Protein AF-A0A1Y4ANB0-F1 (afdb_monomer_lite)

Foldseek 3Di:
DVLVVLCVVVVVPVDDAPSDFDDDPNHTDDDDQVNVQVVQLVVLVVVCVPDVVRDNDDHPVVVLVVVLLVCVLVPNDNVVSCVVSPNDDPVQPVLVVVLVVVVSVVVVCCVVPVDDDPDDDPCPDPVNVVVSVPSD

Structure (mmCIF, N/CA/C/O backbone):
data_AF-A0A1Y4ANB0-F1
#
_entry.id   AF-A0A1Y4ANB0-F1
#
loop_
_atom_site.group_PDB
_atom_site.id
_atom_site.type_symbol
_atom_site.label_atom_id
_atom_site.label_alt_id
_atom_site.label_comp_id
_atom_site.label_asym_id
_atom_site.label_entity_id
_atom_site.label_seq_id
_atom_site.pdbx_PDB_ins_code
_atom_site.Cartn_x
_atom_site.Cartn_y
_atom_site.Cartn_z
_atom_site.occupancy
_atom_site.B_iso_or_equiv
_atom_site.auth_seq_id
_atom_site.auth_comp_id
_atom_site.auth_asym_id
_atom_site.auth_atom_id
_atom_site.pdbx_PDB_model_num
ATOM 1 N N . ALA A 1 1 ? -8.751 -9.564 -10.884 1.00 84.94 1 ALA A N 1
ATOM 2 C CA . ALA A 1 1 ? -9.109 -8.433 -11.766 1.00 84.94 1 ALA A CA 1
ATOM 3 C C . ALA A 1 1 ? -7.885 -7.610 -12.197 1.00 84.94 1 ALA A C 1
ATOM 5 O O . ALA A 1 1 ? -7.363 -7.884 -13.267 1.00 84.94 1 ALA A O 1
ATOM 6 N N . HIS A 1 2 ? -7.367 -6.650 -11.410 1.00 93.00 2 HIS A N 1
ATOM 7 C CA . HIS A 1 2 ? -6.300 -5.741 -11.893 1.00 93.00 2 HIS A CA 1
ATOM 8 C C . HIS A 1 2 ? -4.958 -6.419 -12.209 1.00 93.00 2 HIS A C 1
ATOM 10 O O . HIS A 1 2 ? -4.368 -6.135 -13.245 1.00 93.00 2 HIS A O 1
ATOM 16 N N . LEU A 1 3 ? -4.494 -7.345 -11.361 1.00 92.50 3 LEU A N 1
ATOM 17 C CA . LEU A 1 3 ? -3.241 -8.068 -11.611 1.00 92.50 3 LEU A CA 1
ATOM 18 C C . LEU A 1 3 ? -3.305 -8.913 -12.892 1.00 92.50 3 LEU A C 1
ATOM 20 O O . LEU A 1 3 ? -2.338 -8.975 -13.637 1.00 92.50 3 LEU A O 1
ATOM 24 N N . GLU A 1 4 ? -4.444 -9.541 -13.175 1.00 93.19 4 GLU A N 1
ATOM 25 C CA . GLU A 1 4 ? -4.609 -10.360 -14.383 1.00 93.19 4 GLU A CA 1
ATOM 26 C C . GLU A 1 4 ? -4.576 -9.505 -15.651 1.00 93.19 4 GLU A C 1
ATOM 28 O O . GLU A 1 4 ? -3.970 -9.908 -16.640 1.00 93.19 4 GLU A O 1
ATOM 33 N N . LEU A 1 5 ? -5.189 -8.315 -15.618 1.00 95.31 5 LEU A N 1
ATOM 34 C CA . LEU A 1 5 ? -5.101 -7.346 -16.714 1.00 95.31 5 LEU A CA 1
ATOM 35 C C . LEU A 1 5 ? -3.655 -6.889 -16.919 1.00 95.31 5 LEU A C 1
ATOM 37 O O . LEU A 1 5 ? -3.157 -6.939 -18.039 1.00 95.31 5 LEU A O 1
ATOM 41 N N . TYR A 1 6 ? -2.962 -6.555 -15.829 1.00 94.56 6 TYR A N 1
ATOM 42 C CA . TYR A 1 6 ? -1.549 -6.187 -15.863 1.00 94.56 6 TYR A CA 1
ATOM 43 C C . TYR A 1 6 ? -0.680 -7.299 -16.474 1.00 94.56 6 TYR A C 1
ATOM 45 O O . TYR A 1 6 ? 0.150 -7.044 -17.339 1.00 94.56 6 TYR A O 1
ATOM 53 N N . LEU A 1 7 ? -0.892 -8.556 -16.078 1.00 93.88 7 LEU A N 1
ATOM 54 C CA . LEU A 1 7 ? -0.158 -9.696 -16.632 1.00 93.88 7 LEU A CA 1
ATOM 55 C C . LEU A 1 7 ? -0.434 -9.900 -18.126 1.00 93.88 7 LEU A C 1
ATOM 57 O O . LEU A 1 7 ? 0.487 -10.214 -18.872 1.00 93.88 7 LEU A O 1
ATOM 61 N N . ARG A 1 8 ? -1.674 -9.708 -18.586 1.00 94.12 8 ARG A N 1
ATOM 62 C CA . ARG A 1 8 ? -2.001 -9.813 -20.018 1.00 94.12 8 ARG A CA 1
ATOM 63 C C . ARG A 1 8 ? -1.310 -8.737 -20.848 1.00 94.12 8 ARG A C 1
ATOM 65 O O . ARG A 1 8 ? -0.891 -9.021 -21.964 1.00 94.12 8 ARG A O 1
ATOM 72 N N . GLU A 1 9 ? -1.202 -7.530 -20.309 1.00 94.19 9 GLU A N 1
ATOM 73 C CA . GLU A 1 9 ? -0.612 -6.387 -21.005 1.00 94.19 9 GLU A CA 1
ATOM 74 C C . GLU A 1 9 ? 0.922 -6.425 -20.992 1.00 94.19 9 GLU A C 1
ATOM 76 O O . GLU A 1 9 ? 1.555 -6.292 -22.037 1.00 94.19 9 GLU A O 1
ATOM 81 N N . PHE A 1 10 ? 1.528 -6.671 -19.828 1.00 92.94 10 PHE A N 1
ATOM 82 C CA . PHE A 1 10 ? 2.977 -6.559 -19.632 1.00 92.94 10 PHE A CA 1
ATOM 83 C C . PHE A 1 10 ? 3.709 -7.908 -19.640 1.00 92.94 10 PHE A C 1
ATOM 85 O O . PHE A 1 10 ? 4.922 -7.952 -19.808 1.00 92.94 10 PHE A O 1
ATOM 92 N N . HIS A 1 11 ? 3.001 -9.034 -19.526 1.00 93.56 11 HIS A N 1
ATOM 93 C CA . HIS A 1 11 ? 3.592 -10.381 -19.555 1.00 93.56 11 HIS A CA 1
ATOM 94 C C . HIS A 1 11 ? 2.948 -11.323 -20.597 1.00 93.56 11 HIS A C 1
ATOM 96 O O . HIS A 1 11 ? 2.752 -12.506 -20.308 1.00 93.56 11 HIS A O 1
ATOM 102 N N . PRO A 1 12 ? 2.661 -10.878 -21.842 1.00 90.56 12 PRO A N 1
ATOM 103 C CA . PRO A 1 12 ? 1.906 -11.678 -22.815 1.00 90.56 12 PRO A CA 1
ATOM 104 C C . PRO A 1 12 ? 2.646 -12.936 -23.291 1.00 90.56 12 PRO A C 1
ATOM 106 O O . PRO A 1 12 ? 2.025 -13.896 -23.737 1.00 90.56 12 PRO A O 1
ATOM 109 N N . SER A 1 13 ? 3.980 -12.941 -23.212 1.00 86.44 13 SER A N 1
ATOM 110 C CA . SER A 1 13 ? 4.818 -14.043 -23.703 1.00 86.44 13 SER A CA 1
ATOM 111 C C . SER A 1 13 ? 5.057 -15.156 -22.678 1.00 86.44 13 SER A C 1
ATOM 113 O O . SER A 1 13 ? 5.650 -16.174 -23.029 1.00 86.44 13 SER A O 1
ATOM 115 N N . GLY A 1 14 ? 4.663 -14.960 -21.412 1.00 80.12 14 GLY A N 1
ATOM 116 C CA . GLY A 1 14 ? 4.918 -15.908 -20.320 1.00 80.12 14 GLY A CA 1
ATOM 117 C C . GLY A 1 14 ? 6.402 -16.141 -20.000 1.00 80.12 14 GLY A C 1
ATOM 118 O O . GLY A 1 14 ? 6.731 -17.054 -19.244 1.00 80.12 14 GLY A O 1
ATOM 119 N N . ARG A 1 15 ? 7.316 -15.348 -20.578 1.00 86.12 15 ARG A N 1
ATOM 120 C CA . ARG A 1 15 ? 8.754 -15.462 -20.311 1.00 86.12 15 ARG A CA 1
ATOM 121 C C . ARG A 1 15 ? 9.067 -15.019 -18.879 1.00 86.12 15 ARG A C 1
ATOM 123 O O . ARG A 1 15 ? 8.461 -14.058 -18.407 1.00 86.12 15 ARG A O 1
ATOM 130 N N . PRO A 1 16 ? 10.041 -15.652 -18.200 1.00 87.12 16 PRO A N 1
ATOM 131 C CA . PRO A 1 16 ? 10.454 -15.219 -16.873 1.00 87.12 16 PRO A CA 1
ATOM 132 C C . PRO A 1 16 ? 10.973 -13.778 -16.901 1.00 87.12 16 PRO A C 1
ATOM 134 O O . PRO A 1 16 ? 11.994 -13.485 -17.522 1.00 87.12 16 PRO A O 1
ATOM 137 N N . ALA A 1 17 ? 10.275 -12.887 -16.206 1.00 91.69 17 ALA A N 1
AT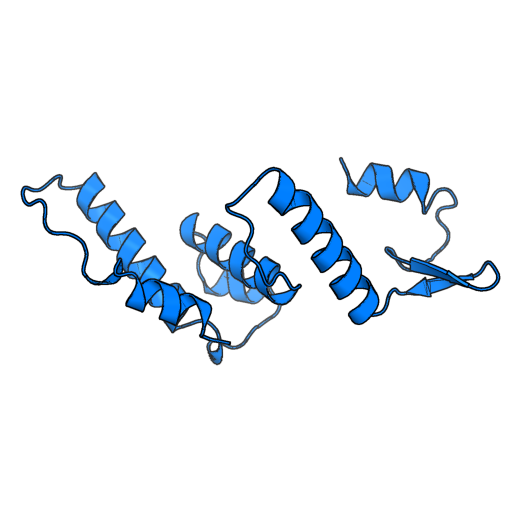OM 138 C CA . ALA A 1 17 ? 10.650 -11.495 -16.013 1.00 91.69 17 ALA A CA 1
ATOM 139 C C . ALA A 1 17 ? 10.223 -11.045 -14.606 1.00 91.69 17 ALA A C 1
ATOM 141 O O . ALA A 1 17 ? 9.364 -11.678 -13.981 1.00 91.69 17 ALA A O 1
ATOM 142 N N . PRO A 1 18 ? 10.810 -9.966 -14.063 1.00 94.56 18 PRO A N 1
ATOM 143 C CA . PRO A 1 18 ? 10.275 -9.355 -12.855 1.00 94.56 18 PRO A CA 1
ATOM 144 C C . PRO A 1 18 ? 8.817 -8.947 -13.046 1.00 94.56 18 PRO A C 1
ATOM 146 O O . PRO A 1 18 ? 8.488 -8.417 -14.097 1.00 94.56 18 PRO A O 1
ATOM 149 N N . LEU A 1 19 ? 7.959 -9.142 -12.038 1.00 93.94 19 LEU A N 1
ATOM 150 C CA . LEU A 1 19 ? 6.535 -8.815 -12.171 1.00 93.94 19 LEU A CA 1
ATOM 151 C C . LEU A 1 19 ? 6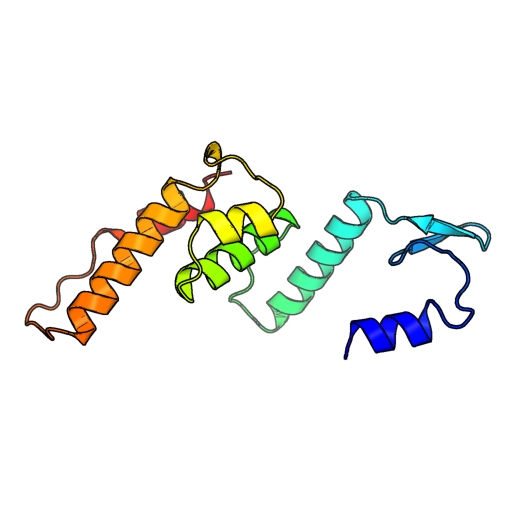.322 -7.339 -12.530 1.00 93.94 19 LEU A C 1
ATOM 153 O O . LEU A 1 19 ? 5.644 -7.047 -13.502 1.00 93.94 19 LEU A O 1
ATOM 157 N N . PHE A 1 20 ? 6.953 -6.430 -11.788 1.00 94.69 20 PHE A N 1
ATOM 158 C CA . PHE A 1 20 ? 6.971 -5.004 -12.102 1.00 94.69 20 PHE A CA 1
ATOM 159 C C . PHE A 1 20 ? 8.367 -4.611 -12.571 1.00 94.69 20 PHE A C 1
ATOM 161 O O . PHE A 1 20 ? 9.361 -4.885 -11.884 1.00 94.69 20 PHE A O 1
ATOM 168 N N . TYR A 1 21 ? 8.446 -3.977 -13.736 1.00 94.69 21 TYR A N 1
ATOM 169 C CA . TYR A 1 21 ? 9.712 -3.633 -14.365 1.00 94.69 21 TYR A CA 1
ATOM 170 C C . TYR A 1 21 ? 9.634 -2.319 -15.143 1.00 94.69 21 TYR A C 1
ATOM 172 O O . TYR A 1 21 ? 8.556 -1.857 -15.513 1.00 94.69 21 TYR A O 1
ATOM 180 N N . SER A 1 22 ? 10.800 -1.737 -15.409 1.00 92.88 22 SER A N 1
ATOM 181 C CA . SER A 1 22 ? 11.002 -0.727 -16.446 1.00 92.88 22 SER A CA 1
ATOM 182 C C . SER A 1 22 ? 11.822 -1.320 -17.592 1.00 92.88 22 SER A C 1
ATOM 184 O O . SER A 1 22 ? 12.546 -2.302 -17.412 1.00 92.88 22 SER A O 1
ATOM 186 N N . MET A 1 23 ? 11.690 -0.747 -18.786 1.00 91.50 23 MET A N 1
ATOM 187 C CA . MET A 1 23 ? 12.460 -1.167 -19.956 1.00 91.50 23 MET A CA 1
ATOM 188 C C . MET A 1 23 ? 13.706 -0.298 -20.096 1.00 91.50 23 MET A C 1
ATOM 190 O O . MET A 1 23 ? 13.609 0.928 -20.102 1.00 91.50 23 MET A O 1
ATOM 194 N N . ARG A 1 24 ? 14.869 -0.928 -20.252 1.00 91.00 24 ARG A N 1
ATOM 195 C CA . ARG A 1 24 ? 16.132 -0.263 -20.594 1.00 91.00 24 ARG A CA 1
ATOM 196 C C . ARG A 1 24 ? 16.812 -1.076 -21.686 1.00 91.00 24 ARG A C 1
ATOM 198 O O . ARG A 1 24 ? 17.000 -2.272 -21.507 1.00 91.00 24 ARG A O 1
ATOM 205 N N . GLU A 1 25 ? 17.122 -0.455 -22.824 1.00 92.38 25 GLU A N 1
ATOM 206 C CA . GLU A 1 25 ? 17.697 -1.152 -23.992 1.00 92.38 25 GLU A CA 1
ATOM 207 C C . GLU A 1 25 ? 16.894 -2.401 -24.425 1.00 92.38 25 GLU A C 1
ATOM 209 O O . GLU A 1 25 ? 17.451 -3.420 -24.822 1.00 92.38 25 GLU A O 1
ATOM 214 N N . GLY A 1 26 ? 15.561 -2.366 -24.292 1.00 87.69 26 GLY A N 1
ATOM 215 C CA . GLY A 1 26 ? 14.699 -3.509 -24.623 1.00 87.69 26 GLY A CA 1
ATOM 216 C C . GLY A 1 26 ? 14.700 -4.651 -23.595 1.00 87.69 26 GLY A C 1
ATOM 217 O O . GLY A 1 26 ? 14.035 -5.662 -23.817 1.00 87.69 26 GLY A O 1
ATOM 218 N N . ILE A 1 27 ? 15.397 -4.500 -22.465 1.00 90.25 27 ILE A N 1
ATOM 219 C CA . ILE A 1 27 ? 15.501 -5.505 -21.401 1.00 90.25 27 ILE A CA 1
ATOM 220 C C . ILE A 1 27 ? 14.656 -5.063 -20.191 1.00 90.25 27 ILE A C 1
ATOM 222 O O . ILE A 1 27 ? 14.735 -3.899 -19.783 1.00 90.25 27 ILE A O 1
ATOM 226 N N . PRO A 1 28 ? 13.846 -5.959 -19.594 1.00 92.94 28 PRO A N 1
ATOM 227 C CA . PRO A 1 28 ? 13.086 -5.654 -18.388 1.00 92.94 28 PRO A CA 1
ATOM 228 C C . PRO A 1 28 ? 13.986 -5.662 -17.146 1.00 92.94 28 PRO A C 1
ATOM 230 O O . PRO A 1 28 ? 14.622 -6.666 -16.817 1.00 92.94 28 PRO A O 1
ATOM 233 N N . HIS A 1 29 ? 13.985 -4.559 -16.402 1.00 94.31 29 HIS A N 1
ATOM 234 C CA . HIS A 1 29 ? 14.698 -4.414 -15.136 1.00 94.31 29 HIS A CA 1
ATOM 235 C C . HIS A 1 29 ? 13.725 -4.206 -13.979 1.00 94.31 29 HIS A C 1
ATOM 237 O O . HIS A 1 29 ? 12.762 -3.454 -14.09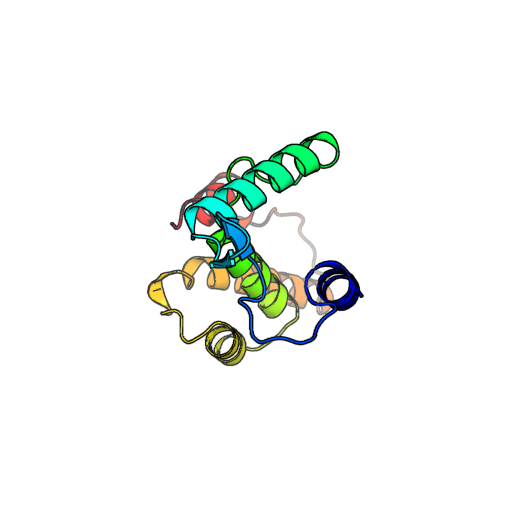8 1.00 94.31 29 HIS A O 1
ATOM 243 N N . ARG A 1 30 ? 13.999 -4.845 -12.832 1.00 95.44 30 ARG A N 1
ATOM 244 C CA . ARG A 1 30 ? 13.233 -4.627 -11.593 1.00 95.44 30 ARG A CA 1
ATOM 245 C C . ARG A 1 30 ? 13.182 -3.138 -11.268 1.00 95.44 30 ARG A C 1
ATOM 247 O O . ARG A 1 30 ? 14.214 -2.471 -11.292 1.00 95.44 30 ARG A O 1
ATOM 254 N N . LEU A 1 31 ? 11.995 -2.654 -10.912 1.00 95.12 31 LEU A N 1
ATOM 255 C CA . LEU A 1 31 ? 11.859 -1.316 -10.346 1.00 95.12 31 LEU A CA 1
ATOM 256 C C . LEU A 1 31 ? 12.644 -1.229 -9.032 1.00 95.12 31 LEU A C 1
ATOM 258 O O . LEU A 1 31 ? 12.629 -2.167 -8.230 1.00 95.12 31 LEU A O 1
ATOM 262 N N . SER A 1 32 ? 13.328 -0.103 -8.820 1.00 93.88 32 SER A N 1
ATOM 263 C CA . SER A 1 32 ? 13.958 0.189 -7.534 1.00 93.88 32 SER A CA 1
ATOM 264 C C . SER A 1 32 ? 12.904 0.578 -6.497 1.00 93.88 32 SER A C 1
ATOM 266 O O . SER A 1 32 ? 11.771 0.931 -6.835 1.00 93.88 32 SER A O 1
ATOM 268 N N . THR A 1 33 ? 13.285 0.559 -5.221 1.00 93.06 33 THR A N 1
ATOM 269 C CA . THR A 1 33 ? 12.448 1.077 -4.130 1.00 93.06 33 THR A CA 1
ATOM 270 C C . THR A 1 33 ? 12.048 2.530 -4.369 1.00 93.06 33 THR A C 1
ATOM 272 O O . THR A 1 33 ? 10.890 2.877 -4.163 1.00 93.06 33 THR A O 1
ATOM 275 N N . ASP A 1 34 ? 12.960 3.352 -4.888 1.00 93.94 34 ASP A N 1
ATOM 276 C CA . ASP A 1 34 ? 12.704 4.768 -5.169 1.00 93.94 34 ASP A CA 1
ATOM 277 C C . ASP A 1 34 ? 11.699 4.949 -6.306 1.00 93.94 34 ASP A C 1
ATOM 279 O O . ASP A 1 34 ? 10.818 5.801 -6.223 1.00 93.94 34 ASP A O 1
ATOM 283 N N . SER A 1 35 ? 11.772 4.106 -7.345 1.00 94.56 35 SER A N 1
ATOM 284 C CA . SER A 1 35 ? 10.773 4.105 -8.419 1.00 94.56 35 SER A CA 1
ATOM 285 C C . SER A 1 35 ? 9.381 3.772 -7.885 1.00 94.56 35 SER A C 1
ATOM 287 O O . SER A 1 35 ? 8.411 4.428 -8.255 1.00 94.56 35 SER A O 1
ATOM 289 N N . ILE A 1 36 ? 9.271 2.789 -6.987 1.00 94.56 36 ILE A N 1
ATOM 290 C CA . ILE A 1 36 ? 7.990 2.449 -6.356 1.00 94.56 36 ILE A CA 1
ATOM 291 C C . ILE A 1 36 ? 7.498 3.594 -5.467 1.00 94.56 36 ILE A C 1
ATOM 293 O O . ILE A 1 36 ? 6.325 3.954 -5.546 1.00 94.56 36 ILE A O 1
ATOM 297 N N . SER A 1 37 ? 8.375 4.201 -4.665 1.00 93.94 37 SER A N 1
ATOM 298 C CA . SER A 1 37 ? 8.033 5.358 -3.831 1.00 93.94 37 SER A CA 1
ATOM 299 C C . SER A 1 37 ? 7.519 6.531 -4.666 1.00 93.94 37 SER A C 1
ATOM 301 O O . SER A 1 37 ? 6.522 7.147 -4.294 1.00 93.94 37 SER A O 1
ATOM 303 N N . LEU A 1 38 ? 8.132 6.796 -5.825 1.00 94.94 38 LEU A N 1
ATOM 304 C CA . LEU A 1 38 ? 7.670 7.822 -6.757 1.00 94.94 38 LEU A CA 1
ATOM 305 C C . LEU A 1 38 ? 6.274 7.499 -7.304 1.00 94.94 38 LEU A C 1
ATOM 307 O O . LEU A 1 38 ? 5.386 8.340 -7.220 1.00 94.94 38 LEU A O 1
ATOM 311 N N . VAL A 1 39 ? 6.056 6.274 -7.798 1.00 95.06 39 VAL A N 1
ATOM 312 C CA . VAL A 1 39 ? 4.744 5.827 -8.307 1.00 95.06 39 VAL A CA 1
ATOM 313 C C . VAL A 1 39 ? 3.659 5.983 -7.241 1.00 95.06 39 VAL A C 1
ATOM 315 O O . VAL A 1 39 ? 2.584 6.515 -7.519 1.00 95.06 39 VAL A O 1
ATOM 318 N N . VAL A 1 40 ? 3.947 5.559 -6.010 1.00 95.31 40 VAL A N 1
ATOM 319 C CA . VAL A 1 40 ? 3.038 5.687 -4.867 1.00 95.31 40 VAL A CA 1
ATOM 320 C C . VAL A 1 40 ? 2.742 7.155 -4.553 1.00 95.31 40 VAL A C 1
ATOM 322 O O . VAL A 1 40 ? 1.576 7.514 -4.385 1.00 95.31 40 VAL A O 1
ATOM 325 N N . GLY A 1 41 ? 3.769 8.005 -4.503 1.00 95.50 41 GLY A N 1
ATOM 326 C CA . GLY A 1 41 ? 3.621 9.433 -4.228 1.00 95.50 41 GLY A CA 1
ATOM 327 C C . GLY A 1 41 ? 2.785 10.149 -5.289 1.00 95.50 41 GLY A C 1
ATOM 328 O O . GLY A 1 41 ? 1.877 10.907 -4.947 1.00 95.50 41 GLY A O 1
ATOM 329 N N . THR A 1 42 ? 3.025 9.859 -6.571 1.00 96.06 42 THR A N 1
ATOM 330 C CA . THR A 1 42 ? 2.243 10.405 -7.688 1.00 96.06 42 THR A CA 1
ATOM 331 C C . THR A 1 42 ? 0.785 9.961 -7.617 1.00 96.06 42 THR A C 1
ATOM 333 O O . THR A 1 42 ? -0.109 10.801 -7.691 1.00 96.06 42 THR A O 1
ATOM 336 N N . ALA A 1 43 ? 0.522 8.669 -7.403 1.00 95.94 43 ALA A N 1
ATOM 337 C CA . ALA A 1 43 ? -0.842 8.161 -7.283 1.00 95.94 43 ALA A CA 1
ATOM 338 C C . ALA A 1 43 ? -1.586 8.776 -6.085 1.00 95.94 43 ALA A C 1
ATOM 340 O O . ALA A 1 43 ? -2.759 9.126 -6.200 1.00 95.94 43 ALA A O 1
ATOM 341 N N . ALA A 1 44 ? -0.907 8.960 -4.948 1.00 96.19 44 ALA A N 1
ATOM 342 C CA . ALA A 1 44 ? -1.476 9.623 -3.779 1.00 96.19 44 ALA A CA 1
ATOM 343 C C . ALA A 1 44 ? -1.793 11.103 -4.043 1.00 96.19 44 ALA A C 1
ATOM 345 O O . ALA A 1 44 ? -2.842 11.584 -3.615 1.00 96.19 44 ALA A O 1
ATOM 346 N N . ALA A 1 45 ? -0.927 11.815 -4.772 1.00 95.88 45 ALA A N 1
ATOM 347 C CA . ALA A 1 45 ? -1.174 13.196 -5.179 1.00 95.88 45 ALA A CA 1
ATOM 348 C C . ALA A 1 45 ? -2.418 13.315 -6.062 1.00 95.88 45 ALA A C 1
ATOM 350 O O . ALA A 1 45 ? -3.291 14.120 -5.755 1.00 95.88 45 ALA A O 1
ATOM 351 N N . MET A 1 46 ? -2.547 12.448 -7.068 1.00 97.19 46 MET A N 1
ATOM 352 C CA . MET A 1 46 ? -3.732 12.399 -7.929 1.00 97.19 46 MET A CA 1
ATOM 353 C C . MET A 1 46 ? -4.998 12.046 -7.139 1.00 97.19 46 MET A C 1
ATOM 355 O O . MET A 1 46 ? -6.044 12.664 -7.310 1.00 97.19 46 MET A O 1
ATOM 359 N N . ALA A 1 47 ? -4.922 11.069 -6.231 1.00 96.94 47 ALA A N 1
ATOM 360 C CA . ALA A 1 47 ? -6.066 10.679 -5.412 1.00 96.94 47 ALA A CA 1
ATOM 361 C C . ALA A 1 47 ? -6.542 11.821 -4.496 1.00 96.94 47 ALA A C 1
ATOM 363 O O . ALA A 1 47 ? -7.748 11.981 -4.298 1.00 96.94 47 ALA A O 1
ATOM 364 N N . ARG A 1 48 ? -5.625 12.649 -3.974 1.00 96.12 48 ARG A N 1
ATOM 365 C CA . ARG A 1 48 ? -5.967 13.808 -3.131 1.00 96.12 48 ARG A CA 1
ATOM 366 C C . ARG A 1 48 ? -6.804 14.862 -3.844 1.00 96.12 48 ARG A C 1
ATOM 368 O O . ARG A 1 48 ? -7.590 15.522 -3.174 1.00 96.12 48 ARG A O 1
ATOM 375 N N . GLU A 1 49 ? -6.694 14.991 -5.165 1.00 96.81 49 GLU A N 1
ATOM 376 C CA . GLU A 1 49 ? -7.506 15.942 -5.942 1.00 96.81 49 GLU A CA 1
ATOM 377 C C . GLU A 1 49 ? -9.011 15.667 -5.808 1.00 96.81 49 GLU A C 1
ATOM 379 O O . GLU A 1 49 ? -9.824 16.582 -5.906 1.00 96.81 49 GLU A O 1
ATOM 384 N N . THR A 1 50 ? -9.387 14.412 -5.542 1.00 97.25 50 THR A N 1
ATOM 385 C CA . THR A 1 50 ? -10.789 13.984 -5.408 1.00 97.25 50 THR A CA 1
ATOM 386 C C . THR A 1 50 ? -11.140 13.459 -4.014 1.00 97.25 50 THR A C 1
ATOM 388 O O . THR A 1 50 ? -12.318 13.365 -3.672 1.00 97.25 50 THR A O 1
ATOM 391 N N . CYS A 1 51 ? -10.144 13.138 -3.182 1.00 95.75 51 CYS A N 1
ATOM 392 C CA . CYS A 1 51 ? -10.329 12.557 -1.856 1.00 95.75 51 CYS A CA 1
ATOM 393 C C . CYS A 1 51 ? -9.412 13.217 -0.814 1.00 95.75 51 CYS A C 1
ATOM 395 O O . CYS A 1 51 ? -8.270 12.803 -0.605 1.00 95.75 51 CYS A O 1
ATOM 397 N N . GLY A 1 52 ? -9.948 14.197 -0.079 1.00 91.44 52 GLY A N 1
ATOM 398 C CA . GLY A 1 52 ? -9.223 14.906 0.987 1.00 91.44 52 GLY A CA 1
ATOM 399 C C . GLY A 1 52 ? -8.861 14.057 2.216 1.00 91.44 52 GLY A C 1
ATOM 400 O O . GLY A 1 52 ? -8.195 14.549 3.120 1.00 91.44 52 GLY A O 1
ATOM 401 N N . ALA A 1 53 ? -9.290 12.791 2.272 1.00 90.62 53 ALA A N 1
ATOM 402 C CA . ALA A 1 53 ? -8.905 11.857 3.332 1.00 90.62 53 ALA A CA 1
ATOM 403 C C . ALA A 1 53 ? -7.527 11.211 3.096 1.00 90.62 53 ALA A C 1
ATOM 405 O O . ALA A 1 53 ? -6.984 10.584 4.006 1.00 90.62 53 ALA A O 1
ATOM 406 N N . VAL A 1 54 ? -6.966 11.327 1.887 1.00 92.25 54 VAL A N 1
ATOM 407 C CA . VAL A 1 54 ? -5.638 10.788 1.573 1.00 92.25 54 VAL A CA 1
ATOM 408 C C . VAL A 1 54 ? -4.566 11.662 2.251 1.00 92.25 54 VAL A C 1
ATOM 410 O O . VAL A 1 54 ? -4.536 12.868 2.000 1.00 92.25 54 VAL A O 1
ATOM 413 N N . PRO A 1 55 ? -3.672 11.094 3.089 1.00 90.69 55 PRO A N 1
ATOM 414 C CA . PRO A 1 55 ? -2.634 11.855 3.791 1.00 90.69 55 PRO A CA 1
ATOM 415 C C . PRO A 1 55 ? -1.666 12.561 2.842 1.00 90.69 55 PRO A C 1
ATOM 417 O O . PRO A 1 55 ? -1.506 12.145 1.698 1.00 90.69 55 PRO A O 1
ATOM 420 N N . GLU A 1 56 ? -0.974 13.593 3.323 1.00 89.00 56 GLU A N 1
ATOM 421 C CA . GLU A 1 56 ? 0.032 14.331 2.545 1.00 89.00 56 GLU A CA 1
ATOM 422 C C . GLU A 1 56 ? 1.244 13.448 2.200 1.00 89.00 56 GLU A C 1
ATOM 424 O O . GLU A 1 56 ? 1.587 13.281 1.026 1.00 89.00 56 GLU A O 1
ATOM 429 N N . ASN A 1 57 ? 1.808 12.785 3.212 1.00 87.75 57 ASN A N 1
ATOM 430 C CA . ASN A 1 57 ? 2.974 11.916 3.082 1.00 87.75 57 ASN A CA 1
ATOM 431 C C . ASN A 1 57 ? 2.548 10.448 2.983 1.00 87.75 57 ASN A C 1
ATOM 433 O O . ASN A 1 57 ? 2.220 9.809 3.982 1.00 87.75 57 ASN A O 1
ATOM 437 N N . VAL A 1 58 ? 2.552 9.909 1.763 1.00 90.88 58 VAL A N 1
ATOM 438 C CA . VAL A 1 58 ? 2.220 8.505 1.496 1.00 90.88 58 VAL A CA 1
ATOM 439 C C . VAL A 1 58 ? 3.464 7.766 1.018 1.00 90.88 58 VAL A C 1
ATOM 441 O O . VAL A 1 58 ? 4.092 8.147 0.036 1.00 90.88 58 VAL A O 1
ATOM 444 N N . HIS A 1 59 ? 3.785 6.668 1.699 1.00 88.62 59 HIS A N 1
ATOM 445 C CA . HIS A 1 59 ? 4.909 5.786 1.386 1.00 88.62 59 HIS A CA 1
ATOM 446 C C . HIS A 1 59 ? 4.543 4.315 1.640 1.00 88.62 59 HIS A C 1
ATOM 448 O O . HIS A 1 59 ? 3.571 4.018 2.341 1.00 88.62 59 HIS A O 1
ATOM 454 N N . CYS A 1 60 ? 5.342 3.375 1.136 1.00 88.50 60 CYS A N 1
ATOM 455 C CA . CYS A 1 60 ? 5.065 1.933 1.198 1.00 88.50 60 CYS A CA 1
ATOM 456 C C . CYS A 1 60 ? 4.775 1.402 2.616 1.00 88.50 60 CYS A C 1
ATOM 458 O O . CYS A 1 60 ? 3.854 0.605 2.800 1.00 88.50 60 CYS A O 1
ATOM 460 N N . HIS A 1 61 ? 5.500 1.877 3.636 1.00 84.56 61 HIS A N 1
ATOM 461 C CA . HIS A 1 61 ? 5.273 1.456 5.025 1.00 84.56 61 HIS A CA 1
ATOM 462 C C . HIS A 1 61 ? 3.891 1.862 5.563 1.00 84.56 61 HIS A C 1
ATOM 464 O O . HIS A 1 61 ? 3.335 1.159 6.405 1.00 84.56 61 HIS A O 1
ATOM 470 N N . LEU A 1 62 ? 3.286 2.926 5.025 1.00 85.50 62 LEU A N 1
ATOM 471 C CA . LEU A 1 62 ? 1.963 3.394 5.442 1.00 85.50 62 LEU A CA 1
ATOM 472 C C . LEU A 1 62 ? 0.886 2.406 4.999 1.00 85.50 62 LEU A C 1
ATOM 474 O O . LEU A 1 62 ? 0.076 1.994 5.818 1.00 85.50 62 LEU A O 1
ATOM 478 N N . PHE A 1 63 ? 0.933 1.932 3.748 1.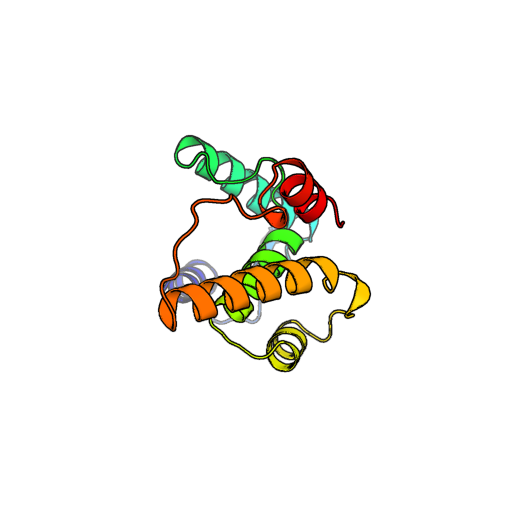00 87.69 63 PHE A N 1
ATOM 479 C CA . PHE A 1 63 ? 0.016 0.892 3.261 1.00 87.69 63 PHE A CA 1
ATOM 480 C C . PHE A 1 63 ? 0.064 -0.363 4.124 1.00 87.69 63 PHE A C 1
ATOM 482 O O . PHE A 1 63 ? -0.970 -0.948 4.444 1.00 87.69 63 PHE A O 1
ATOM 489 N N . ARG A 1 64 ? 1.273 -0.761 4.524 1.00 85.69 64 ARG A N 1
ATOM 490 C CA . ARG A 1 64 ? 1.483 -1.918 5.385 1.00 85.69 64 ARG A CA 1
ATOM 491 C C . ARG A 1 64 ? 0.861 -1.713 6.768 1.00 85.69 64 ARG A C 1
ATOM 493 O O . ARG A 1 64 ? 0.079 -2.563 7.188 1.00 85.69 64 ARG A O 1
ATOM 500 N N . LYS A 1 65 ? 1.132 -0.579 7.428 1.00 80.75 65 LYS A N 1
ATOM 501 C CA . LYS A 1 65 ? 0.521 -0.206 8.720 1.00 80.75 65 LYS A CA 1
ATOM 502 C C . LYS A 1 65 ? -1.010 -0.148 8.616 1.00 80.75 65 LYS A C 1
ATOM 504 O O . LYS A 1 65 ? -1.710 -0.748 9.431 1.00 80.75 65 LYS A O 1
ATOM 509 N N . THR A 1 66 ? -1.542 0.499 7.576 1.00 84.12 66 THR A N 1
ATOM 510 C CA . THR A 1 66 ? -2.986 0.599 7.323 1.00 84.12 66 THR A CA 1
ATOM 511 C C . THR A 1 66 ? -3.616 -0.774 7.126 1.00 84.12 66 THR A C 1
ATOM 513 O O . THR A 1 66 ? -4.651 -1.049 7.730 1.00 84.12 66 THR A O 1
ATOM 516 N N . LYS A 1 67 ? -2.993 -1.670 6.346 1.00 87.75 67 LYS A N 1
ATOM 517 C CA . LYS A 1 67 ? -3.533 -3.019 6.145 1.00 87.75 67 LYS A CA 1
ATOM 518 C C . LYS A 1 67 ? -3.484 -3.857 7.422 1.00 87.75 67 LYS A C 1
ATOM 520 O O . LYS A 1 67 ? -4.419 -4.608 7.685 1.00 87.75 67 LYS A O 1
ATOM 525 N N . ALA A 1 68 ? -2.430 -3.714 8.221 1.00 84.69 68 ALA A N 1
ATOM 526 C CA . ALA A 1 68 ? -2.321 -4.379 9.513 1.00 84.69 68 ALA A CA 1
ATOM 527 C C . ALA A 1 68 ? -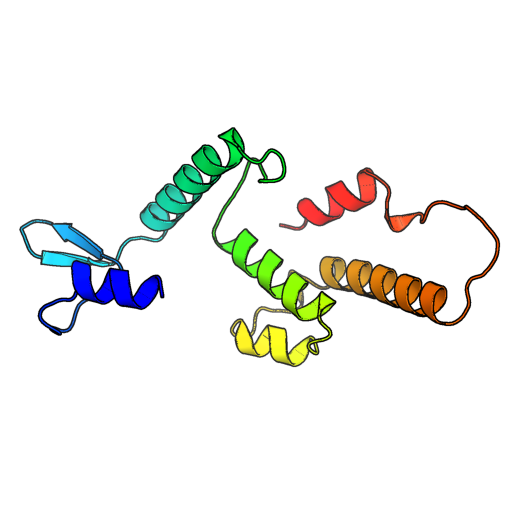3.451 -3.943 10.465 1.00 84.69 68 ALA A C 1
ATOM 529 O O . ALA A 1 68 ? -4.121 -4.785 11.060 1.00 84.69 68 ALA A O 1
ATOM 530 N N . MET A 1 69 ? -3.730 -2.636 10.535 1.00 84.50 69 MET A N 1
ATOM 531 C CA . MET A 1 69 ? -4.830 -2.089 11.335 1.00 84.50 69 MET A CA 1
ATOM 532 C C . MET A 1 69 ? -6.204 -2.523 10.830 1.00 84.50 69 MET A C 1
ATOM 534 O O . MET A 1 69 ? -7.066 -2.864 11.631 1.00 84.50 69 MET A O 1
ATOM 538 N N . ASP A 1 70 ? -6.409 -2.532 9.513 1.00 86.31 70 ASP A N 1
ATOM 539 C CA . ASP A 1 70 ? -7.643 -3.019 8.892 1.00 86.31 70 ASP A CA 1
ATOM 540 C C . ASP A 1 70 ? -7.920 -4.480 9.281 1.00 86.31 70 ASP A C 1
ATOM 542 O O . ASP A 1 70 ? -9.008 -4.807 9.749 1.00 86.31 70 ASP A O 1
ATOM 546 N N . LEU A 1 71 ? -6.918 -5.361 9.190 1.00 87.50 71 LEU A N 1
ATOM 547 C CA . LEU A 1 71 ? -7.051 -6.755 9.630 1.00 87.50 71 LEU A CA 1
ATOM 548 C C . LEU A 1 71 ? -7.353 -6.858 11.129 1.00 87.50 71 LEU A C 1
ATOM 550 O O . LEU A 1 71 ? -8.208 -7.646 11.533 1.00 87.50 71 LEU A O 1
ATOM 554 N N . TYR A 1 72 ? -6.686 -6.044 11.946 1.00 85.88 72 TYR A N 1
ATOM 555 C CA . TYR A 1 72 ? -6.876 -6.047 13.391 1.00 85.88 72 TYR A CA 1
ATOM 556 C C . TYR A 1 72 ? -8.286 -5.598 13.797 1.00 85.88 72 TYR A C 1
ATOM 558 O O . TYR A 1 72 ? -8.953 -6.289 14.566 1.00 85.88 72 TYR A O 1
ATOM 566 N N . LYS A 1 73 ? -8.786 -4.497 13.220 1.00 81.69 73 LYS A N 1
ATOM 567 C CA . LYS A 1 73 ? -10.153 -3.994 13.447 1.00 81.69 73 LYS A CA 1
ATOM 568 C C . LYS A 1 73 ? -11.226 -4.982 12.993 1.00 81.69 73 LYS A C 1
ATOM 570 O O . LYS A 1 73 ? -12.286 -5.051 13.607 1.00 81.69 73 LYS A O 1
ATOM 575 N N . ASN A 1 74 ? -10.931 -5.787 11.972 1.00 86.25 74 ASN A N 1
ATOM 576 C CA . ASN A 1 74 ? -11.781 -6.894 11.529 1.00 86.25 74 ASN A CA 1
ATOM 577 C C . ASN A 1 74 ? -11.657 -8.160 12.406 1.00 86.25 74 ASN A C 1
ATOM 579 O O . ASN A 1 74 ? -12.241 -9.191 12.082 1.00 86.25 74 ASN A O 1
ATOM 583 N N . GLY A 1 75 ? -10.920 -8.099 13.522 1.00 83.81 75 GLY A N 1
ATOM 584 C CA . GLY A 1 75 ? -10.848 -9.161 14.526 1.00 83.81 75 GLY A CA 1
ATOM 585 C C . GLY A 1 75 ? -9.804 -10.243 14.251 1.00 83.81 75 GLY A C 1
ATOM 586 O O . GLY A 1 75 ? -9.809 -11.265 14.936 1.00 83.81 75 GLY A O 1
ATOM 587 N N . VAL A 1 76 ? -8.901 -10.053 13.282 1.00 87.62 76 VAL A N 1
ATOM 588 C CA . VAL A 1 76 ? -7.812 -11.010 13.046 1.00 87.62 76 VAL A CA 1
ATOM 589 C C . VAL A 1 76 ? -6.823 -10.946 14.220 1.00 87.62 76 VAL A C 1
ATOM 591 O O . VAL A 1 76 ? -6.322 -9.863 14.535 1.00 87.62 76 VAL A O 1
ATOM 594 N N . PRO A 1 77 ? -6.493 -12.081 14.868 1.00 85.50 77 PRO A N 1
ATOM 595 C CA . PRO A 1 77 ? -5.520 -12.104 15.952 1.00 85.50 77 PRO A CA 1
ATOM 596 C C . PRO A 1 77 ? -4.167 -11.523 15.532 1.00 85.50 77 PRO A C 1
ATOM 598 O O . PRO A 1 77 ? -3.605 -11.903 14.502 1.00 85.50 77 PRO A O 1
ATOM 601 N N . LEU A 1 78 ? -3.609 -10.651 16.377 1.00 82.56 78 LEU A N 1
ATOM 602 C CA . LEU A 1 78 ? -2.333 -9.977 16.125 1.00 82.56 78 LEU A CA 1
ATOM 603 C C . LEU A 1 78 ? -1.185 -10.932 15.722 1.00 82.56 78 LEU A C 1
ATOM 605 O O . LEU A 1 78 ? -0.478 -10.606 14.767 1.00 82.56 78 LEU A O 1
ATOM 609 N N . PRO A 1 79 ? -1.020 -12.128 16.333 1.00 83.12 79 PRO A N 1
ATOM 610 C CA . PRO A 1 79 ? 0.016 -13.072 15.908 1.00 83.12 79 PRO A CA 1
ATOM 611 C C . PRO A 1 79 ? -0.070 -13.464 14.423 1.00 83.12 79 PRO A C 1
ATOM 613 O O . PRO A 1 79 ? 0.958 -13.574 13.756 1.00 83.12 79 PRO A O 1
ATOM 616 N N . PHE A 1 80 ? -1.280 -13.612 13.875 1.00 87.56 80 PHE A N 1
ATOM 617 C CA . PHE A 1 80 ? -1.473 -13.951 12.462 1.00 87.56 80 PHE A CA 1
ATOM 618 C C . PHE A 1 80 ? -1.181 -12.774 11.537 1.00 87.56 80 PHE A C 1
ATOM 620 O O . PHE A 1 80 ? -0.596 -12.966 10.473 1.00 87.56 80 PHE A O 1
ATOM 627 N N . ILE A 1 81 ? -1.530 -11.555 11.952 1.00 86.06 81 ILE A N 1
ATOM 628 C CA . ILE A 1 81 ? -1.190 -10.339 11.204 1.00 86.06 81 ILE A CA 1
ATOM 629 C C . ILE A 1 81 ? 0.334 -10.203 11.107 1.00 86.06 81 ILE A C 1
ATOM 631 O O . ILE A 1 81 ? 0.866 -9.983 10.022 1.00 86.06 81 ILE A O 1
ATOM 635 N N . MET A 1 82 ? 1.053 -10.403 12.215 1.00 81.50 82 MET A N 1
ATOM 636 C CA . MET A 1 82 ? 2.519 -10.344 12.238 1.00 81.50 82 MET A CA 1
ATOM 637 C C . MET A 1 82 ? 3.158 -11.402 11.335 1.00 81.50 82 MET A C 1
ATOM 639 O O . MET A 1 82 ? 4.114 -11.105 10.616 1.00 81.50 82 MET A O 1
ATOM 643 N N . GLN A 1 83 ? 2.627 -12.626 11.343 1.00 84.25 83 GLN A N 1
ATOM 644 C CA . GLN A 1 83 ? 3.103 -13.697 10.471 1.00 84.25 83 GLN A CA 1
ATOM 645 C C . GLN A 1 83 ? 2.864 -13.368 8.993 1.00 84.25 83 GLN A C 1
ATOM 647 O O . GLN A 1 83 ? 3.789 -13.479 8.193 1.00 84.25 83 GLN A O 1
ATOM 652 N N . LEU A 1 84 ? 1.660 -12.909 8.636 1.00 85.38 84 LEU A N 1
ATOM 653 C CA . LEU A 1 84 ? 1.314 -12.520 7.266 1.00 85.38 84 LEU A CA 1
ATOM 654 C C . LEU A 1 84 ? 2.232 -11.415 6.736 1.00 85.38 84 LEU A C 1
ATOM 656 O O . LEU A 1 84 ? 2.591 -11.399 5.562 1.00 85.38 84 LEU A O 1
ATOM 660 N N . LEU A 1 85 ? 2.611 -10.488 7.610 1.00 83.44 85 LEU A N 1
ATOM 661 C CA . LEU A 1 85 ? 3.462 -9.366 7.260 1.00 83.44 85 LEU A CA 1
ATOM 662 C C . LEU A 1 85 ? 4.963 -9.731 7.300 1.00 83.44 85 LEU A C 1
ATOM 664 O O . LEU A 1 85 ? 5.777 -8.977 6.776 1.00 83.44 85 LEU A O 1
ATOM 668 N N . GLY A 1 86 ? 5.364 -10.895 7.810 1.00 75.94 86 GLY A N 1
ATOM 669 C CA . GLY A 1 86 ? 6.759 -11.356 7.770 1.00 75.94 86 GLY A CA 1
ATOM 670 C C . GLY A 1 86 ? 7.581 -10.982 9.005 1.00 75.94 86 GLY A C 1
ATOM 671 O O . GLY A 1 86 ? 8.699 -10.494 8.870 1.00 75.94 86 GLY A O 1
ATOM 672 N N . HIS A 1 87 ? 7.031 -11.228 10.198 1.00 66.31 87 HIS A N 1
ATOM 673 C CA . HIS A 1 87 ? 7.720 -11.118 11.495 1.00 66.31 87 HIS A CA 1
ATOM 674 C C . HIS A 1 87 ? 8.261 -9.721 11.821 1.00 66.31 87 HIS A C 1
ATOM 676 O O . HIS A 1 87 ? 9.325 -9.577 12.422 1.00 66.31 87 HIS A O 1
ATOM 682 N N . GLU A 1 88 ? 7.518 -8.679 11.452 1.00 57.81 88 GLU A N 1
ATOM 683 C CA . GLU A 1 88 ? 7.801 -7.335 11.953 1.00 57.81 88 GLU A CA 1
ATOM 684 C C . GLU A 1 88 ? 7.816 -7.352 13.490 1.00 57.81 88 GLU A C 1
ATOM 686 O O . GLU A 1 88 ? 6.912 -7.904 14.123 1.00 57.81 88 GLU A O 1
ATOM 691 N N . SER A 1 89 ? 8.883 -6.814 14.085 1.00 52.31 89 SER A N 1
ATOM 692 C CA . SER A 1 89 ? 9.055 -6.766 15.537 1.00 52.31 89 SER A CA 1
ATOM 693 C C . SER A 1 89 ? 7.873 -6.042 16.191 1.00 52.31 89 SER A C 1
ATOM 695 O O . SER A 1 89 ? 7.394 -5.035 15.673 1.00 52.31 89 SER A O 1
ATOM 697 N N . MET A 1 90 ? 7.447 -6.489 17.382 1.00 51.47 90 MET A N 1
ATOM 698 C CA . MET A 1 90 ? 6.453 -5.776 18.211 1.00 51.47 90 MET A CA 1
ATOM 699 C C . MET A 1 90 ? 6.819 -4.294 18.446 1.00 51.47 90 MET A C 1
ATOM 701 O O . MET A 1 90 ? 5.954 -3.488 18.795 1.00 51.47 90 MET A O 1
ATOM 705 N N . SER A 1 91 ? 8.097 -3.947 18.244 1.00 47.84 91 SER A N 1
ATOM 706 C CA . SER A 1 91 ? 8.727 -2.656 18.517 1.00 47.84 91 SER A CA 1
ATOM 707 C C . SER A 1 91 ? 8.117 -1.446 17.800 1.00 47.84 91 SER A C 1
ATOM 709 O O . SER A 1 91 ? 8.239 -0.351 18.334 1.00 47.84 91 SER A O 1
ATOM 711 N N . THR A 1 92 ? 7.465 -1.592 16.641 1.00 53.28 92 THR A N 1
ATOM 712 C CA . THR A 1 92 ? 6.906 -0.448 15.878 1.00 53.28 92 THR A CA 1
ATOM 713 C C . THR A 1 92 ? 5.390 -0.277 16.007 1.00 53.28 92 THR A C 1
ATOM 715 O O . THR A 1 92 ? 4.826 0.618 15.385 1.00 53.28 92 THR A O 1
ATOM 718 N N . THR A 1 93 ? 4.691 -1.112 16.795 1.00 54.28 93 THR A N 1
ATOM 719 C CA . THR A 1 93 ? 3.213 -1.176 16.697 1.00 54.28 93 THR A CA 1
ATOM 720 C C . THR A 1 93 ? 2.447 -1.371 18.011 1.00 54.28 93 THR A C 1
ATOM 722 O O . THR A 1 93 ? 1.217 -1.342 18.009 1.00 54.28 93 THR A O 1
ATOM 725 N N . SER A 1 94 ? 3.123 -1.533 19.151 1.00 58.03 94 SER A N 1
ATOM 726 C CA . SER A 1 94 ? 2.457 -1.758 20.445 1.00 58.03 94 SER A CA 1
ATOM 727 C C . SER A 1 94 ? 1.523 -0.610 20.846 1.00 58.03 94 SER A C 1
ATOM 729 O O . SER A 1 94 ? 0.378 -0.863 21.217 1.00 58.03 94 SER A O 1
ATOM 731 N N . GLY A 1 95 ? 1.962 0.645 20.695 1.00 61.25 95 GLY A N 1
ATOM 732 C CA . GLY A 1 95 ? 1.123 1.824 20.936 1.00 61.25 95 GLY A CA 1
ATOM 733 C C . GLY A 1 95 ? -0.072 1.887 19.984 1.00 61.25 95 GLY A C 1
ATOM 734 O O . GLY A 1 95 ? -1.211 2.015 20.421 1.00 61.25 95 GLY A O 1
ATOM 735 N N . PHE A 1 96 ? 0.174 1.705 18.686 1.00 63.59 96 PHE A N 1
ATOM 736 C CA . PHE A 1 96 ? -0.855 1.750 17.644 1.00 63.59 96 PHE A CA 1
ATOM 737 C C . PHE A 1 96 ? -1.964 0.704 17.851 1.00 63.59 96 PHE A C 1
ATOM 739 O O . PHE A 1 96 ? -3.147 1.033 17.745 1.00 63.59 96 PHE A O 1
ATOM 746 N N . TYR A 1 97 ? -1.608 -0.530 18.224 1.00 71.38 97 TYR A N 1
ATOM 747 C CA . TYR A 1 97 ? -2.602 -1.550 18.561 1.00 71.38 97 TYR A CA 1
ATOM 748 C C . TYR A 1 97 ? -3.275 -1.294 19.905 1.00 71.38 97 TYR A C 1
ATOM 750 O O . TYR A 1 97 ? -4.484 -1.461 19.980 1.00 71.38 97 TYR A O 1
ATOM 758 N N . ALA A 1 98 ? -2.560 -0.839 20.941 1.00 68.06 98 ALA A N 1
ATOM 759 C CA . ALA A 1 98 ? -3.151 -0.593 22.259 1.00 68.06 98 ALA A CA 1
ATOM 760 C C . ALA A 1 98 ? -4.353 0.366 22.194 1.00 68.06 98 ALA A C 1
ATOM 762 O O . ALA A 1 98 ? -5.402 0.088 22.777 1.00 68.06 98 ALA A O 1
ATOM 763 N N . PHE A 1 99 ? -4.239 1.456 21.429 1.00 68.94 99 PHE A N 1
ATOM 764 C CA . PHE A 1 99 ? -5.346 2.394 21.235 1.00 68.94 99 PHE A CA 1
ATOM 765 C C . PHE A 1 99 ? -6.505 1.789 20.436 1.00 68.94 99 PHE A C 1
ATOM 767 O O . PHE A 1 99 ? -7.665 2.008 20.790 1.00 68.94 99 PHE A O 1
ATOM 774 N N . ALA A 1 100 ? -6.213 0.998 19.400 1.00 71.31 100 ALA A N 1
ATOM 775 C CA . ALA A 1 100 ? -7.245 0.285 18.651 1.00 71.31 100 ALA A CA 1
ATOM 776 C C . ALA A 1 100 ? -7.984 -0.730 19.535 1.00 71.31 100 ALA A C 1
ATOM 778 O O . ALA A 1 100 ? -9.210 -0.797 19.489 1.00 71.31 100 ALA A O 1
ATOM 779 N N . THR A 1 101 ? -7.271 -1.448 20.408 1.00 76.94 101 THR A N 1
ATOM 780 C CA . THR A 1 101 ? -7.873 -2.355 21.389 1.00 76.94 101 THR A CA 1
ATOM 781 C C . THR A 1 101 ? -8.833 -1.605 22.312 1.00 76.94 101 THR A C 1
ATOM 783 O O . THR A 1 101 ? -9.955 -2.060 22.516 1.00 76.94 101 THR A O 1
ATOM 786 N N . LEU A 1 102 ? -8.435 -0.442 22.845 1.00 76.81 102 LEU A N 1
ATOM 787 C CA . LEU A 1 102 ? -9.301 0.385 23.699 1.00 76.81 102 LEU A CA 1
ATOM 788 C C . LEU A 1 102 ? -10.554 0.873 22.956 1.00 76.81 102 LEU A C 1
ATOM 790 O O . LEU A 1 102 ? -11.652 0.875 23.518 1.00 76.81 102 LEU A O 1
ATOM 794 N N . GLU A 1 103 ? -10.412 1.267 21.687 1.00 75.00 103 GLU A N 1
ATOM 795 C CA . GLU A 1 103 ? -11.543 1.637 20.834 1.00 75.00 103 GLU A CA 1
ATOM 796 C C . GLU A 1 103 ? -12.505 0.457 20.643 1.00 75.00 103 GLU A C 1
ATOM 798 O O . GLU A 1 103 ? -13.692 0.604 20.940 1.00 75.00 103 GLU A O 1
ATOM 803 N N . MET A 1 104 ? -11.992 -0.716 20.265 1.00 79.50 104 MET A N 1
ATOM 804 C CA . MET A 1 104 ? -12.775 -1.940 20.066 1.00 79.50 104 MET A CA 1
ATOM 805 C C . MET A 1 104 ? -13.472 -2.403 21.349 1.00 79.50 104 MET A C 1
ATOM 807 O O . MET A 1 104 ? -14.653 -2.745 21.312 1.00 79.50 104 MET A O 1
ATOM 811 N N . MET A 1 105 ? -12.786 -2.373 22.499 1.00 79.19 105 MET A N 1
ATOM 812 C CA . MET A 1 105 ? -13.391 -2.695 23.797 1.00 79.19 105 MET A CA 1
ATOM 813 C C . MET A 1 105 ? -14.547 -1.748 24.109 1.00 79.19 105 MET A C 1
ATOM 815 O O . MET A 1 105 ? -15.626 -2.185 24.502 1.00 79.19 105 MET A O 1
ATOM 819 N N . SER A 1 106 ? -14.355 -0.447 23.897 1.00 79.19 106 SER A N 1
ATOM 820 C CA . SER A 1 106 ? -15.409 0.526 24.155 1.00 79.19 106 SER A CA 1
ATOM 821 C C . SER A 1 106 ? -16.585 0.403 23.180 1.00 79.19 106 SER A C 1
ATOM 823 O O . SER A 1 106 ? -17.729 0.592 23.583 1.00 79.19 106 SER A O 1
ATOM 825 N N . GLU A 1 107 ? -16.342 0.071 21.912 1.00 81.38 107 GLU A N 1
ATOM 826 C CA . GLU A 1 107 ? -17.409 -0.249 20.957 1.00 81.38 107 GLU A CA 1
ATOM 827 C C . GLU A 1 107 ? -18.175 -1.515 21.348 1.00 81.38 107 GLU A C 1
ATOM 829 O O . GLU A 1 107 ? -19.402 -1.535 21.251 1.00 81.38 107 GLU A O 1
ATOM 834 N N . ALA A 1 108 ? -17.478 -2.552 21.819 1.00 81.25 108 ALA A N 1
ATOM 835 C CA . ALA A 1 108 ? -18.096 -3.782 22.299 1.00 81.25 108 ALA A CA 1
ATOM 836 C C . ALA A 1 108 ? -18.980 -3.528 23.530 1.00 81.25 108 ALA A C 1
ATOM 838 O O . ALA A 1 108 ? -20.111 -4.007 23.561 1.00 81.25 108 ALA A O 1
ATOM 839 N N . ILE A 1 109 ? -18.506 -2.724 24.492 1.00 79.31 109 ILE A N 1
ATOM 840 C CA . ILE A 1 109 ? -19.284 -2.300 25.669 1.00 79.31 109 ILE A CA 1
ATOM 841 C C . ILE A 1 109 ? -20.530 -1.516 25.240 1.00 79.31 109 ILE A C 1
ATOM 843 O O . ILE A 1 109 ? -21.629 -1.838 25.676 1.00 79.31 109 ILE A O 1
ATOM 847 N N . ASN A 1 110 ? -20.394 -0.539 24.337 1.00 79.25 110 ASN A N 1
ATOM 848 C CA . ASN A 1 110 ? -21.534 0.252 23.859 1.00 79.25 110 ASN A CA 1
ATOM 849 C C . ASN A 1 110 ? -22.584 -0.594 23.117 1.00 79.25 110 ASN A C 1
ATOM 851 O O . ASN A 1 110 ? -23.767 -0.263 23.151 1.00 79.25 110 ASN A O 1
ATOM 855 N N . LYS A 1 111 ? -22.164 -1.670 22.437 1.00 80.81 111 LYS A N 1
ATOM 856 C CA . LYS A 1 111 ? -23.069 -2.612 21.759 1.00 80.81 111 LYS A CA 1
ATOM 857 C C . LYS A 1 111 ? -23.790 -3.552 22.733 1.00 80.81 111 LYS A C 1
ATOM 859 O O . LYS A 1 111 ? -24.914 -3.943 22.438 1.00 80.81 111 LYS A O 1
ATOM 864 N N . SER A 1 112 ? -23.161 -3.940 23.847 1.00 76.25 112 SER A N 1
ATOM 865 C CA . SER A 1 112 ? -23.711 -4.913 24.808 1.00 76.25 112 SER A CA 1
ATOM 866 C C . SER A 1 112 ? -24.476 -4.278 25.971 1.00 76.25 112 SER A C 1
ATOM 868 O O . SER A 1 112 ? -25.414 -4.881 26.487 1.00 76.25 112 SER A O 1
ATOM 870 N N . ALA A 1 113 ? -24.110 -3.060 26.364 1.00 69.56 113 ALA A N 1
ATOM 871 C CA . ALA A 1 113 ? -24.757 -2.282 27.409 1.00 69.56 113 ALA A CA 1
ATOM 872 C C . ALA A 1 113 ? -24.792 -0.802 26.984 1.00 69.56 113 ALA A C 1
ATOM 874 O O . ALA A 1 113 ? -23.852 -0.056 27.274 1.00 69.56 113 ALA A O 1
ATOM 875 N N . PRO A 1 114 ? -25.847 -0.343 26.286 1.00 59.56 114 PRO A N 1
ATOM 876 C CA . PRO A 1 114 ? -25.979 1.067 25.943 1.00 59.56 114 PRO A CA 1
ATOM 877 C C . PRO A 1 114 ? -26.189 1.863 27.237 1.00 59.56 114 PRO A C 1
ATOM 879 O O . PRO A 1 114 ? -27.292 1.864 27.776 1.00 59.56 114 PRO A O 1
ATOM 882 N N . ASN A 1 115 ? -25.150 2.510 27.778 1.00 60.19 115 ASN A N 1
ATOM 883 C CA . ASN A 1 115 ? -25.274 3.270 29.024 1.00 60.19 115 ASN A CA 1
ATOM 884 C C . ASN A 1 115 ? -24.928 4.759 28.859 1.00 60.19 115 ASN A C 1
ATOM 886 O O . ASN A 1 115 ? -23.802 5.129 28.543 1.00 60.19 115 ASN A O 1
ATOM 890 N N . ILE A 1 116 ? -25.972 5.572 29.054 1.00 54.62 116 ILE A N 1
ATOM 891 C CA . ILE A 1 116 ? -26.063 6.844 29.792 1.00 54.62 116 ILE A CA 1
ATOM 892 C C . ILE A 1 116 ? -24.719 7.561 30.038 1.00 54.62 116 ILE A C 1
ATOM 894 O O . ILE A 1 116 ? -23.991 7.225 30.967 1.00 54.62 116 ILE A O 1
ATOM 898 N N . GLY A 1 117 ? -24.445 8.624 29.273 1.00 53.66 117 GLY A N 1
ATOM 899 C CA . GLY A 1 117 ? -23.406 9.611 29.601 1.00 53.66 117 GLY A CA 1
ATOM 900 C C . GLY A 1 117 ? -22.553 10.028 28.406 1.00 53.66 117 GLY A C 1
ATOM 901 O O . GLY A 1 117 ? -21.620 9.333 28.022 1.00 53.66 117 GLY A O 1
ATOM 902 N N . GLY A 1 118 ? -22.863 11.190 27.826 1.00 54.84 118 GLY A N 1
ATOM 903 C CA . GLY A 1 118 ? -22.180 11.770 26.665 1.00 54.84 118 GLY A CA 1
ATOM 904 C C . GLY A 1 118 ? -20.828 12.415 26.981 1.00 54.84 118 GLY A C 1
ATOM 905 O O . GLY A 1 118 ? -20.623 13.577 26.642 1.00 54.84 118 GLY A O 1
ATOM 906 N N . THR A 1 119 ? -19.912 11.700 27.635 1.00 61.66 119 TH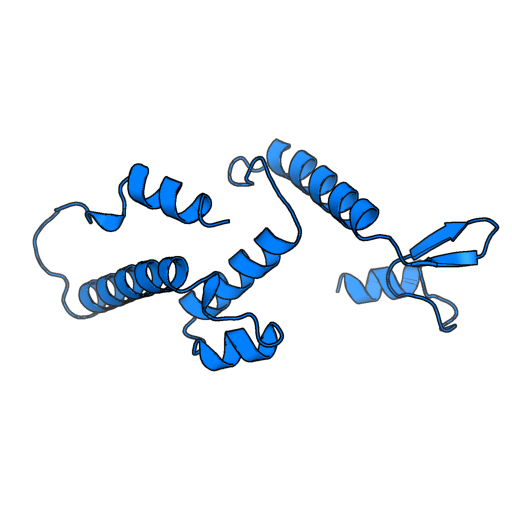R A N 1
ATOM 907 C CA . THR A 1 119 ? -18.531 12.170 27.806 1.00 61.66 119 THR A CA 1
ATOM 908 C C . THR A 1 119 ? -17.660 11.690 26.647 1.00 61.66 119 THR A C 1
ATOM 910 O O . THR A 1 119 ? -17.642 10.514 26.277 1.00 61.66 119 THR A O 1
ATOM 913 N N . GLU A 1 120 ? -16.953 12.627 26.018 1.00 63.41 120 GLU A N 1
ATOM 914 C CA . GLU A 1 120 ? -16.062 12.327 24.903 1.00 63.41 120 GLU A CA 1
ATOM 915 C C . GLU A 1 120 ? -14.857 11.503 25.388 1.00 63.41 120 GLU A C 1
ATOM 917 O O . GLU A 1 120 ? -14.245 11.787 26.418 1.00 63.41 120 GLU A O 1
ATOM 922 N N . LYS A 1 121 ? -14.522 10.442 24.648 1.00 66.69 121 LYS A N 1
ATOM 923 C CA . LYS A 1 121 ? -13.426 9.525 24.988 1.00 66.69 121 LYS A CA 1
ATOM 924 C C . LYS A 1 121 ? -12.088 10.274 24.960 1.00 66.69 121 LYS A C 1
ATOM 926 O O . LYS A 1 121 ? -11.677 10.738 23.900 1.00 66.69 121 LYS A O 1
ATOM 931 N N . LEU A 1 122 ? -11.368 10.310 26.084 1.00 65.94 122 LEU A N 1
ATOM 932 C CA . LEU A 1 122 ? -10.093 11.037 26.233 1.00 65.94 122 LEU A CA 1
ATOM 933 C C . LEU A 1 122 ? -9.031 10.648 25.187 1.00 65.94 122 LEU A C 1
ATOM 935 O O . LEU A 1 122 ? -8.270 11.492 24.725 1.00 65.94 122 LEU A O 1
ATOM 939 N N . TRP A 1 123 ? -9.018 9.384 24.751 1.00 64.06 123 TRP A N 1
ATOM 940 C CA . TRP A 1 123 ? -8.089 8.880 23.732 1.00 64.06 123 TRP A CA 1
ATOM 941 C C . TRP A 1 123 ? -8.462 9.263 22.287 1.00 64.06 123 TRP A C 1
ATOM 943 O O . TRP A 1 123 ? -7.779 8.855 21.351 1.00 64.06 123 TRP A O 1
ATOM 953 N N . LYS A 1 124 ? -9.537 10.039 22.076 1.00 62.69 124 LYS A N 1
ATOM 954 C CA . LYS A 1 124 ? -9.927 10.590 20.765 1.00 62.69 124 LYS A CA 1
ATOM 955 C C . LYS A 1 124 ? -9.437 12.021 20.519 1.00 62.69 124 LYS A C 1
ATOM 957 O O . LYS A 1 124 ? -9.702 12.544 19.431 1.00 62.69 124 LYS A O 1
ATOM 962 N N . SER A 1 125 ? -8.735 12.637 21.476 1.00 70.25 125 SER A N 1
ATOM 963 C CA . SER A 1 125 ? -8.212 14.000 21.334 1.00 70.25 125 SER A CA 1
ATOM 964 C C . SER A 1 125 ? -7.311 14.140 20.099 1.00 70.25 125 SER A C 1
ATOM 966 O O . SER A 1 125 ? -6.688 13.176 19.640 1.00 70.25 125 SER A O 1
ATOM 968 N N . LYS A 1 126 ? -7.249 15.352 19.529 1.00 62.53 126 LYS A N 1
ATOM 969 C CA . LYS A 1 126 ? -6.379 15.641 18.375 1.00 62.53 126 LYS A CA 1
ATOM 970 C C . LYS A 1 126 ? -4.914 15.315 18.678 1.00 62.53 126 LYS A C 1
ATOM 972 O O . LYS A 1 126 ? -4.242 14.764 17.814 1.00 62.53 126 LYS A O 1
ATOM 977 N N . ASP A 1 127 ? -4.476 15.552 19.909 1.00 63.81 127 ASP A N 1
ATOM 978 C CA . ASP A 1 127 ? -3.105 15.292 20.352 1.00 63.81 127 ASP A CA 1
ATOM 979 C C . ASP A 1 127 ? -2.794 13.791 20.398 1.00 63.81 127 ASP A C 1
ATOM 981 O O . ASP A 1 127 ? -1.743 13.361 19.926 1.00 63.81 127 ASP A O 1
ATOM 985 N N . ALA A 1 128 ? -3.742 12.969 20.865 1.00 61.47 128 ALA A N 1
ATOM 986 C CA . ALA A 1 128 ? -3.604 11.513 20.845 1.00 61.47 128 ALA A CA 1
ATOM 987 C C . ALA A 1 128 ? -3.549 10.967 19.406 1.00 61.47 128 ALA A C 1
ATOM 989 O O . ALA A 1 128 ? -2.755 10.076 19.111 1.00 61.47 128 ALA A O 1
ATOM 990 N N . LYS A 1 129 ? -4.344 11.532 18.485 1.00 59.59 129 LYS A N 1
ATOM 991 C CA . LYS A 1 129 ? -4.309 11.176 17.055 1.00 59.59 129 LYS A CA 1
ATOM 992 C C . LYS A 1 129 ? -3.021 11.612 16.368 1.00 59.59 129 LYS A C 1
ATOM 994 O O . LYS A 1 129 ? -2.500 10.856 15.561 1.00 59.59 129 LYS A O 1
ATOM 999 N N . GLN A 1 130 ? -2.503 12.795 16.678 1.00 57.09 130 GLN A N 1
ATOM 1000 C CA . GLN A 1 130 ? -1.245 13.260 16.105 1.00 57.09 130 GLN A CA 1
ATOM 1001 C C . GLN A 1 130 ? -0.080 12.388 16.586 1.00 57.09 130 GLN A C 1
ATOM 1003 O O . GLN A 1 130 ? 0.698 11.924 15.762 1.00 57.09 130 GLN A O 1
ATOM 1008 N N . PHE A 1 131 ? -0.031 12.071 17.884 1.00 59.56 131 PHE A N 1
ATOM 1009 C CA . PHE A 1 131 ? 0.956 11.151 18.454 1.00 59.56 131 PHE A CA 1
ATOM 1010 C C . PHE A 1 131 ? 0.922 9.765 17.785 1.00 59.56 131 PHE A C 1
ATOM 1012 O O . PHE A 1 131 ? 1.966 9.187 17.498 1.00 59.56 131 PHE A O 1
ATOM 1019 N N . LEU A 1 132 ? -0.275 9.251 17.468 1.00 53.12 132 LEU A N 1
ATOM 1020 C CA . LEU A 1 132 ? -0.464 7.977 16.760 1.00 53.12 132 LEU A CA 1
ATOM 1021 C C . LEU A 1 132 ? 0.195 7.938 15.373 1.00 53.12 132 LEU A C 1
ATOM 1023 O O . LEU A 1 132 ? 0.677 6.882 14.968 1.00 53.12 132 LEU A O 1
ATOM 1027 N N . TYR A 1 133 ? 0.201 9.059 14.649 1.00 51.78 133 TYR A N 1
ATOM 1028 C CA . TYR A 1 133 ? 0.774 9.152 13.303 1.00 51.78 133 TYR A CA 1
ATOM 1029 C C . TYR A 1 133 ? 2.252 9.557 13.289 1.00 51.78 133 TYR A C 1
ATOM 1031 O O . TYR A 1 133 ? 2.875 9.479 12.238 1.00 51.78 133 TYR A O 1
ATOM 1039 N N . THR A 1 134 ? 2.814 9.969 14.429 1.00 53.41 134 THR A N 1
ATOM 1040 C CA . THR A 1 134 ? 4.229 10.358 14.565 1.00 53.41 134 THR A CA 1
ATOM 1041 C C . THR A 1 134 ? 5.109 9.269 15.180 1.00 53.41 134 THR A C 1
ATOM 1043 O O . THR A 1 134 ? 6.293 9.506 15.391 1.00 53.41 134 THR A O 1
ATOM 1046 N N . LEU A 1 135 ? 4.552 8.096 15.503 1.00 50.66 135 LEU A N 1
ATOM 1047 C CA . LEU A 1 135 ? 5.322 6.901 15.869 1.00 50.66 135 LEU A CA 1
ATOM 1048 C C . LEU A 1 135 ? 5.896 6.258 14.591 1.00 50.66 135 LEU A C 1
ATOM 1050 O O . LEU A 1 135 ? 5.444 5.199 14.135 1.00 50.66 135 LEU A O 1
ATOM 1054 N N . ASP A 1 136 ? 6.849 6.962 13.991 1.00 41.62 136 ASP A N 1
ATOM 1055 C CA . ASP A 1 136 ? 7.833 6.445 13.040 1.00 41.62 136 ASP A CA 1
ATOM 1056 C C . ASP A 1 136 ? 9.201 6.354 13.729 1.00 41.62 136 ASP A C 1
ATOM 1058 O O . ASP A 1 136 ? 9.539 7.275 14.511 1.00 41.62 136 ASP A O 1
#

Sequence (136 aa):
AHLELYLREFHPSGRPAPLFYSMREGIPHRLSTDSISLVVGTAAAMARETCGAVPENVHCHLFRKTKAMDLYKNGVPLPFIMQLLGHESMSTTSGFYAFATLEMMSEAINKSAPNIGGTEKLWKSKDAKQFLYTLD

Radius of gyration: 20.35 Å; chains: 1; bounding box: 44×32×54 Å

pLDDT: mean 80.71, std 14.52, range [41.62, 97.25]

Secondary structure (DSSP, 8-state):
-HHHHHHHHH-TT-----SSEEEETTEEEEPPHHHHHHHHHHHHHHHHTT-TTS-SS--HHHHHHHHHHHHHHTT--HHHHHHHHT---GGGTHHHHHHHHHHHHHHHHHHH---S--PPPGGGSHHHHHHHH---